Protein AF-A0A7V9G9J0-F1 (afdb_monomer_lite)

Foldseek 3Di:
DPDPDPPVQDQPDWDADPVPRDTATDRPPPQLLQQPLVVPDPLQVSLCQQANPVRCDHPVNVCVVVVHDDDHDDDPCSCCRVPNNSSVSNVVSNVVSCCVPCPPVDDDDDPVVVVVVVVVPDDD

Secondary structure (DSSP, 8-state):
-PPP------BS--EE-TTT--EE--B----TTGGGTTS---HHHHHHHHS-TTSS-SHHHHHHHTTPPP-----HHHHTGGG--HHHHHHHHHHHHHHHHHGGG-----HHHHHHHHHHT---

pLDDT: mean 70.72, std 18.37, range [29.69, 96.62]

Structure (mmCIF, N/CA/C/O backbone):
data_AF-A0A7V9G9J0-F1
#
_entry.id   AF-A0A7V9G9J0-F1
#
loop_
_atom_site.group_PDB
_atom_site.id
_atom_site.type_symbol
_atom_site.label_atom_id
_atom_site.label_alt_id
_atom_site.label_comp_id
_atom_site.label_asym_id
_atom_site.label_entity_id
_atom_site.label_seq_id
_atom_site.pdbx_PDB_ins_code
_atom_site.Cartn_x
_atom_site.Cartn_y
_atom_site.Cartn_z
_atom_site.occupancy
_atom_site.B_iso_or_equiv
_atom_site.auth_seq_id
_atom_site.auth_comp_id
_atom_site.auth_asym_id
_atom_site.auth_atom_id
_atom_site.pdbx_PDB_model_num
ATOM 1 N N . MET A 1 1 ? 8.121 -31.893 -2.215 1.00 34.81 1 MET A N 1
ATOM 2 C CA . MET A 1 1 ? 7.355 -30.990 -1.332 1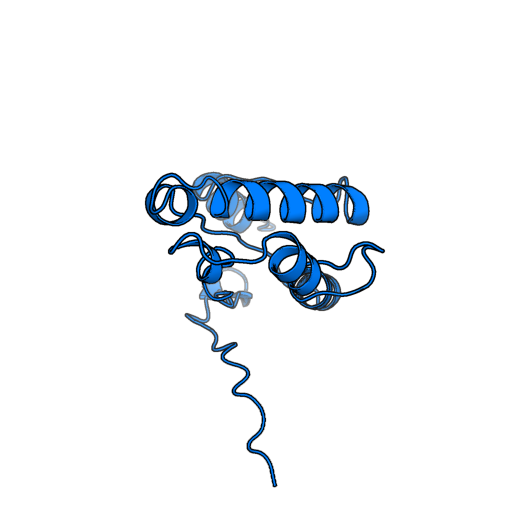.00 34.81 1 MET A CA 1
ATOM 3 C C . MET A 1 1 ? 8.109 -29.680 -1.241 1.00 34.81 1 MET A C 1
ATOM 5 O O . MET A 1 1 ? 9.146 -29.626 -0.596 1.00 34.81 1 MET A O 1
ATOM 9 N N . THR A 1 2 ? 7.653 -28.665 -1.963 1.00 32.53 2 THR A N 1
ATOM 10 C CA . THR A 1 2 ? 8.190 -27.306 -1.870 1.00 32.53 2 THR A CA 1
ATOM 11 C C . THR A 1 2 ? 7.836 -26.773 -0.485 1.00 32.53 2 THR A C 1
ATOM 13 O O . THR A 1 2 ? 6.677 -26.876 -0.083 1.00 32.53 2 THR A O 1
ATOM 16 N N . ALA A 1 3 ? 8.819 -26.277 0.270 1.00 29.69 3 ALA A N 1
ATOM 17 C CA . ALA A 1 3 ? 8.540 -25.608 1.537 1.00 29.69 3 ALA A CA 1
ATOM 18 C C . ALA A 1 3 ? 7.491 -24.510 1.285 1.00 29.69 3 ALA A C 1
ATOM 20 O O . ALA A 1 3 ? 7.609 -23.816 0.268 1.00 29.69 3 ALA A O 1
ATOM 21 N N . PRO A 1 4 ? 6.462 -24.357 2.141 1.00 33.38 4 PRO A N 1
ATOM 22 C CA . PRO A 1 4 ? 5.554 -23.230 2.005 1.00 33.38 4 PRO A CA 1
ATOM 23 C C . PRO A 1 4 ? 6.412 -21.967 2.015 1.00 33.38 4 PRO A C 1
ATOM 25 O O . PRO A 1 4 ? 7.277 -21.819 2.885 1.00 33.38 4 PRO A O 1
ATOM 28 N N . ALA A 1 5 ? 6.230 -21.112 1.002 1.00 36.12 5 ALA A N 1
ATOM 29 C CA . ALA A 1 5 ? 6.849 -19.796 0.971 1.00 36.12 5 ALA A CA 1
ATOM 30 C C . ALA A 1 5 ? 6.653 -19.194 2.361 1.00 36.12 5 ALA A C 1
ATOM 32 O O . ALA A 1 5 ? 5.522 -19.180 2.852 1.00 36.12 5 ALA A O 1
ATOM 33 N N . ARG A 1 6 ? 7.756 -18.834 3.032 1.00 35.62 6 ARG A N 1
ATOM 34 C CA . ARG A 1 6 ? 7.695 -18.244 4.366 1.00 35.62 6 ARG A CA 1
ATOM 35 C C . ARG A 1 6 ? 6.813 -17.023 4.243 1.00 35.62 6 ARG A C 1
ATOM 37 O O . ARG A 1 6 ? 7.228 -15.997 3.718 1.00 35.62 6 ARG A O 1
ATOM 44 N N . ASP A 1 7 ? 5.591 -17.169 4.707 1.00 43.47 7 ASP A N 1
ATOM 45 C CA . ASP A 1 7 ? 4.711 -16.060 4.932 1.00 43.47 7 ASP A CA 1
ATOM 46 C C . ASP A 1 7 ? 5.309 -15.322 6.131 1.00 43.47 7 ASP A C 1
ATOM 48 O O . ASP A 1 7 ? 4.979 -15.609 7.279 1.00 43.47 7 ASP A O 1
ATOM 52 N N . GLN A 1 8 ? 6.306 -14.464 5.878 1.00 40.72 8 GLN A N 1
ATOM 53 C CA . GLN A 1 8 ? 7.033 -13.674 6.881 1.00 40.72 8 GLN A CA 1
ATOM 54 C C . GLN A 1 8 ? 6.138 -12.579 7.481 1.00 40.72 8 GLN A C 1
ATOM 56 O O . GLN A 1 8 ? 6.588 -11.496 7.824 1.00 40.72 8 GLN A O 1
ATOM 61 N N . ARG A 1 9 ? 4.843 -12.847 7.638 1.00 53.03 9 ARG A N 1
ATOM 62 C CA . ARG A 1 9 ? 3.897 -11.976 8.325 1.00 53.03 9 ARG A CA 1
ATOM 63 C C . ARG A 1 9 ? 3.948 -12.288 9.814 1.00 53.03 9 ARG A C 1
ATOM 65 O O . ARG A 1 9 ? 2.966 -12.741 10.400 1.00 53.03 9 ARG A O 1
ATOM 72 N N . THR A 1 10 ? 5.115 -12.088 10.417 1.00 44.09 10 THR A N 1
ATOM 73 C CA . THR A 1 10 ? 5.256 -12.174 11.869 1.00 44.09 10 THR A CA 1
ATOM 74 C C . THR A 1 10 ? 4.702 -10.877 12.462 1.00 44.09 10 THR A C 1
ATOM 76 O O . THR A 1 10 ? 5.167 -9.804 12.083 1.00 44.09 10 THR A O 1
ATOM 79 N N . PRO A 1 11 ? 3.710 -10.939 13.366 1.00 53.34 11 PRO A N 1
ATOM 80 C CA . PRO A 1 11 ? 3.402 -9.843 14.280 1.00 53.34 11 PRO A CA 1
ATOM 81 C C . PRO A 1 11 ? 4.690 -9.231 14.832 1.00 53.34 11 PRO A C 1
ATOM 83 O O . PRO A 1 11 ? 5.451 -9.958 15.469 1.00 53.34 11 PRO A O 1
ATOM 86 N N . GLU A 1 12 ? 4.953 -7.939 14.625 1.00 48.00 12 GLU A N 1
ATOM 87 C CA . GLU A 1 12 ? 6.135 -7.342 15.261 1.00 48.00 12 GLU A CA 1
ATOM 88 C C . GLU A 1 12 ? 5.942 -7.322 16.779 1.00 48.00 12 GLU A C 1
ATOM 90 O O . GLU A 1 12 ? 6.778 -7.817 17.531 1.00 48.00 12 GLU A O 1
ATOM 95 N N . ILE A 1 13 ? 4.804 -6.788 17.236 1.00 51.28 13 ILE A N 1
ATOM 96 C CA . ILE A 1 13 ? 4.460 -6.639 18.654 1.00 51.28 13 ILE A CA 1
ATOM 97 C C . ILE A 1 13 ? 2.934 -6.688 18.800 1.00 51.28 13 ILE A C 1
ATOM 99 O O . ILE A 1 13 ? 2.212 -5.974 18.115 1.00 51.28 13 ILE A O 1
ATOM 103 N N . ARG A 1 14 ? 2.397 -7.494 19.721 1.00 51.31 14 ARG A N 1
ATOM 104 C CA . ARG A 1 14 ? 0.968 -7.430 20.069 1.00 51.31 14 ARG A CA 1
ATOM 105 C C . ARG A 1 14 ? 0.751 -6.271 21.043 1.00 51.31 14 ARG A C 1
ATOM 107 O O . ARG A 1 14 ? 1.147 -6.367 22.200 1.00 51.31 14 ARG A O 1
ATOM 114 N N . TYR A 1 15 ? 0.103 -5.200 20.599 1.00 53.34 15 TYR A N 1
ATOM 115 C CA . TYR A 1 15 ? -0.300 -4.103 21.475 1.00 53.34 15 TYR A CA 1
ATOM 116 C C . TYR A 1 15 ? -1.657 -4.427 22.080 1.00 53.34 15 TYR A C 1
ATOM 118 O O . TYR A 1 15 ? -2.630 -4.661 21.366 1.00 53.34 15 TYR A O 1
ATOM 126 N N . GLN A 1 16 ? -1.730 -4.433 23.402 1.00 49.78 16 GLN A N 1
ATOM 127 C CA . GLN A 1 16 ? -2.987 -4.537 24.123 1.00 49.78 16 GLN A CA 1
ATOM 128 C C . GLN A 1 16 ? -3.252 -3.191 24.781 1.00 49.78 16 GLN A C 1
ATOM 130 O O . GLN A 1 16 ? -2.420 -2.719 25.549 1.00 49.78 16 GLN A O 1
ATOM 135 N N . ASP A 1 17 ? -4.387 -2.567 24.468 1.00 54.22 17 ASP A N 1
ATOM 136 C CA . ASP A 1 17 ? -4.842 -1.381 25.189 1.00 54.22 17 ASP A CA 1
ATOM 137 C C . ASP A 1 17 ? -5.274 -1.817 26.602 1.00 54.22 17 ASP A C 1
ATOM 139 O O . ASP A 1 17 ? -6.315 -2.478 26.738 1.00 54.22 17 ASP A O 1
ATOM 143 N N . PRO A 1 18 ? -4.511 -1.469 27.659 1.00 46.00 18 PRO A N 1
ATOM 144 C CA . PRO A 1 18 ? -4.804 -1.912 29.018 1.00 46.00 18 PRO A CA 1
ATOM 145 C C . PRO A 1 18 ? -6.114 -1.326 29.558 1.00 46.00 18 PRO A C 1
ATOM 147 O O . PRO A 1 18 ? -6.622 -1.813 30.563 1.00 46.00 18 PRO A O 1
ATOM 150 N N . ARG A 1 19 ? -6.683 -0.301 28.907 1.00 45.72 19 ARG A N 1
ATOM 151 C CA . ARG A 1 19 ? -7.932 0.346 29.328 1.00 45.72 19 ARG A CA 1
ATOM 152 C C . ARG A 1 19 ? -9.170 -0.212 28.629 1.00 45.72 19 ARG A C 1
ATOM 154 O O . ARG A 1 19 ? -10.268 -0.018 29.138 1.00 45.72 19 ARG A O 1
ATOM 161 N N . ARG A 1 20 ? -9.031 -0.863 27.466 1.00 53.00 20 ARG A N 1
ATOM 162 C CA . ARG A 1 20 ? -10.186 -1.212 26.604 1.00 53.00 20 ARG A CA 1
ATOM 163 C C . ARG A 1 20 ? -10.190 -2.631 26.052 1.00 53.00 20 ARG A C 1
ATOM 165 O O . ARG A 1 20 ? -11.101 -2.979 25.306 1.00 53.00 20 ARG A O 1
ATOM 172 N N . GLY A 1 21 ? -9.171 -3.440 26.344 1.00 55.28 21 GLY A N 1
ATOM 173 C CA . GLY A 1 21 ? -9.096 -4.829 25.875 1.00 55.28 21 GLY A CA 1
ATOM 174 C C . GLY A 1 21 ? -8.950 -4.981 24.356 1.00 55.28 21 GLY A C 1
ATOM 175 O O . GLY A 1 21 ? -9.007 -6.099 23.847 1.00 55.28 21 GLY A O 1
ATOM 176 N N . ARG A 1 22 ? -8.745 -3.879 23.618 1.00 50.19 22 ARG A N 1
ATOM 177 C CA . ARG A 1 22 ? -8.471 -3.916 22.180 1.00 50.19 22 ARG A CA 1
ATOM 178 C C . ARG A 1 22 ? -7.053 -4.413 21.946 1.00 50.19 22 ARG A C 1
ATOM 180 O O . ARG A 1 22 ? -6.112 -3.979 22.610 1.00 50.19 22 ARG A O 1
ATOM 187 N N . VAL A 1 23 ? -6.927 -5.332 20.998 1.00 54.62 23 VAL A N 1
ATOM 188 C CA . VAL A 1 23 ? -5.663 -5.944 20.608 1.00 54.62 23 VAL A CA 1
ATOM 189 C C . VAL A 1 23 ? -5.339 -5.487 19.199 1.00 54.62 23 VAL A C 1
ATOM 191 O O . VAL A 1 23 ? -6.087 -5.774 18.267 1.00 54.62 23 VAL A O 1
ATOM 194 N N . TRP A 1 24 ? -4.208 -4.815 19.050 1.00 55.81 24 TRP A N 1
ATOM 195 C CA . TRP A 1 24 ? -3.648 -4.445 17.763 1.00 55.81 24 TRP A CA 1
ATOM 196 C C . TRP A 1 24 ? -2.419 -5.299 17.511 1.00 55.81 24 TRP A C 1
ATOM 198 O O . TRP A 1 24 ? -1.638 -5.603 18.413 1.00 55.81 24 TRP A O 1
ATOM 208 N N . THR A 1 25 ? -2.248 -5.719 16.272 1.00 52.22 25 THR A N 1
ATOM 209 C CA . THR A 1 25 ? -1.040 -6.404 15.841 1.00 52.22 25 THR A CA 1
ATOM 210 C C . THR A 1 25 ? -0.583 -5.708 14.570 1.00 52.22 25 THR A C 1
ATOM 212 O O . THR A 1 25 ? -1.230 -5.887 13.538 1.00 52.22 25 THR A O 1
ATOM 215 N N . PRO A 1 26 ? 0.457 -4.858 14.637 1.00 53.78 26 PRO A N 1
ATOM 216 C CA . PRO A 1 26 ? 1.093 -4.344 13.452 1.00 53.78 26 PRO A CA 1
ATOM 217 C C . PRO A 1 26 ? 1.750 -5.537 12.780 1.00 53.78 26 PRO A C 1
ATOM 219 O O . PRO A 1 26 ? 2.612 -6.223 13.336 1.00 53.78 26 PRO A O 1
ATOM 222 N N . TYR A 1 27 ? 1.274 -5.801 11.579 1.00 51.81 27 TYR A N 1
ATOM 223 C CA . TYR A 1 27 ? 2.009 -6.606 10.639 1.00 51.81 27 TYR A CA 1
ATOM 224 C C . TYR A 1 27 ? 2.895 -5.614 9.911 1.00 51.81 27 TYR A C 1
ATOM 226 O O . TYR A 1 27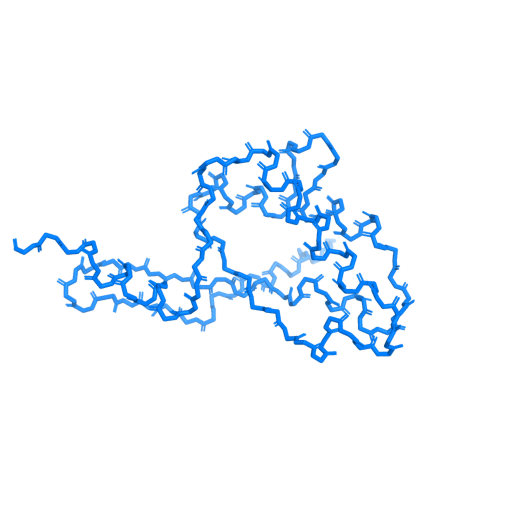 ? 2.385 -4.799 9.140 1.00 51.81 27 TYR A O 1
ATOM 234 N N . ALA A 1 28 ? 4.197 -5.641 10.192 1.00 52.97 28 ALA A N 1
ATOM 235 C CA . ALA A 1 28 ? 5.125 -4.995 9.289 1.00 52.97 28 ALA A CA 1
ATOM 236 C C . ALA A 1 28 ? 4.994 -5.714 7.952 1.00 52.97 28 ALA A C 1
ATOM 238 O O . ALA A 1 28 ? 5.322 -6.890 7.796 1.00 52.97 28 ALA A O 1
ATOM 239 N N . ILE A 1 29 ? 4.411 -5.013 6.992 1.00 55.12 29 ILE A N 1
ATOM 240 C CA . ILE A 1 29 ? 4.658 -5.334 5.603 1.00 55.12 29 ILE A CA 1
ATOM 241 C C . ILE A 1 29 ? 6.122 -4.946 5.425 1.00 55.12 29 ILE A C 1
ATOM 243 O O . ILE A 1 29 ? 6.443 -3.776 5.639 1.00 55.12 29 ILE A O 1
ATOM 247 N N . ASP A 1 30 ? 6.993 -5.916 5.113 1.00 60.50 30 ASP A N 1
ATOM 248 C CA . ASP A 1 30 ? 8.356 -5.627 4.646 1.00 60.50 30 ASP A CA 1
ATOM 249 C C . ASP A 1 30 ? 8.312 -4.387 3.760 1.00 60.50 30 ASP A C 1
ATOM 251 O O . ASP A 1 30 ? 7.426 -4.315 2.899 1.00 60.50 30 ASP A O 1
ATOM 255 N N . ASP A 1 31 ? 9.205 -3.424 4.022 1.00 66.25 31 ASP A N 1
ATOM 256 C CA . ASP A 1 31 ? 9.200 -2.099 3.399 1.00 66.25 31 ASP A CA 1
ATOM 257 C C . ASP A 1 31 ? 8.771 -2.219 1.932 1.00 66.25 31 ASP A C 1
ATOM 259 O O . ASP A 1 31 ? 9.452 -2.851 1.120 1.00 66.25 31 ASP A O 1
ATOM 263 N N . ILE A 1 32 ? 7.594 -1.675 1.597 1.00 70.25 32 ILE A N 1
ATOM 264 C CA . ILE A 1 32 ? 7.000 -1.850 0.264 1.00 70.25 32 ILE A CA 1
ATOM 265 C C . ILE A 1 32 ? 7.907 -1.292 -0.839 1.00 70.25 32 ILE A C 1
ATOM 267 O O . ILE A 1 32 ? 7.742 -1.638 -2.006 1.00 70.25 32 ILE A O 1
ATOM 271 N N . ALA A 1 33 ? 8.863 -0.435 -0.473 1.00 71.06 33 ALA A N 1
ATOM 272 C CA . ALA A 1 33 ? 9.858 0.140 -1.356 1.00 71.06 33 ALA A CA 1
ATOM 273 C C . ALA A 1 33 ? 11.201 -0.618 -1.332 1.00 71.06 33 ALA A C 1
ATOM 275 O O . ALA A 1 33 ? 12.122 -0.209 -2.038 1.00 71.06 33 ALA A O 1
ATOM 276 N N . PHE A 1 34 ? 11.338 -1.735 -0.608 1.00 73.75 34 PHE A N 1
ATOM 277 C CA . PHE A 1 34 ? 12.597 -2.481 -0.492 1.00 73.75 34 PHE A CA 1
ATOM 278 C C . PHE A 1 34 ? 13.160 -2.891 -1.858 1.00 73.75 34 PHE A C 1
ATOM 280 O O . PHE A 1 34 ? 14.332 -2.657 -2.144 1.00 73.75 34 PHE A O 1
ATOM 287 N N . ALA A 1 35 ? 12.313 -3.413 -2.752 1.00 75.25 35 ALA A N 1
ATOM 288 C CA . ALA A 1 35 ? 12.722 -3.774 -4.112 1.00 75.25 35 ALA A CA 1
ATOM 289 C C . ALA A 1 35 ? 13.269 -2.569 -4.905 1.00 75.25 35 ALA A C 1
ATOM 291 O O . ALA A 1 35 ? 14.129 -2.723 -5.770 1.00 75.25 35 ALA A O 1
ATOM 292 N N . THR A 1 36 ? 12.804 -1.358 -4.586 1.00 75.81 36 THR A N 1
ATOM 293 C CA . THR A 1 36 ? 13.173 -0.115 -5.280 1.00 75.81 36 THR A CA 1
ATOM 294 C C . THR A 1 36 ? 14.467 0.522 -4.764 1.00 75.81 36 THR A C 1
ATOM 296 O O . THR A 1 36 ? 15.009 1.405 -5.430 1.00 75.81 36 THR A O 1
ATOM 299 N N . LEU A 1 37 ? 15.014 0.052 -3.631 1.00 73.75 37 LEU A N 1
ATOM 300 C CA . LE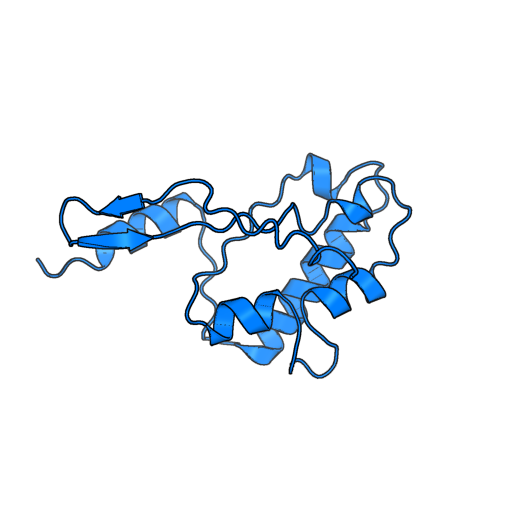U A 1 37 ? 16.195 0.630 -2.970 1.00 73.75 37 LEU A CA 1
ATOM 301 C C . LEU A 1 37 ? 17.417 0.759 -3.886 1.00 73.75 37 LEU A C 1
ATOM 303 O O . LEU A 1 37 ? 18.211 1.692 -3.744 1.00 73.75 37 LEU A O 1
ATOM 307 N N . HIS A 1 38 ? 17.574 -0.175 -4.822 1.00 74.62 38 HIS A N 1
ATOM 308 C CA . HIS A 1 38 ? 18.737 -0.269 -5.704 1.00 74.62 38 HIS A CA 1
ATOM 309 C C . HIS A 1 38 ? 18.450 0.166 -7.145 1.00 74.62 38 HIS A C 1
ATOM 311 O O . HIS A 1 38 ? 19.290 -0.038 -8.016 1.00 74.62 38 HIS A O 1
ATOM 317 N N . GLY A 1 39 ? 17.282 0.757 -7.422 1.00 73.12 39 GLY A N 1
ATOM 318 C CA . GLY A 1 39 ? 16.977 1.281 -8.757 1.00 73.12 39 GLY A CA 1
ATOM 319 C C . GLY A 1 39 ? 16.711 0.228 -9.837 1.00 73.12 39 GLY A C 1
ATOM 320 O O . GLY A 1 39 ? 16.583 0.574 -11.010 1.00 73.12 39 GLY A O 1
ATOM 321 N N . ALA A 1 40 ? 16.646 -1.050 -9.467 1.00 79.94 40 ALA A N 1
ATOM 322 C CA . ALA A 1 40 ? 16.474 -2.169 -10.390 1.00 79.94 40 ALA A CA 1
ATOM 323 C C . ALA A 1 40 ? 15.043 -2.739 -10.385 1.00 79.94 40 ALA A C 1
ATOM 325 O O . ALA A 1 40 ? 14.805 -3.805 -10.950 1.00 79.94 40 ALA A O 1
ATOM 326 N N . ALA A 1 41 ? 14.096 -2.063 -9.728 1.00 83.50 41 ALA A N 1
ATOM 327 C CA . ALA A 1 41 ? 12.729 -2.552 -9.628 1.00 83.50 41 ALA A CA 1
ATOM 328 C C . ALA A 1 41 ? 11.933 -2.289 -10.909 1.00 83.50 41 ALA A C 1
ATOM 330 O O . ALA A 1 41 ? 11.937 -1.183 -11.452 1.00 83.50 41 ALA A O 1
ATOM 331 N N . ASP A 1 42 ? 11.140 -3.281 -11.309 1.00 90.25 42 ASP A N 1
ATOM 332 C CA . ASP A 1 42 ? 9.978 -3.047 -12.160 1.00 90.25 42 ASP A CA 1
ATOM 333 C C . ASP A 1 42 ? 8.847 -2.482 -11.292 1.00 90.25 42 ASP A C 1
ATOM 335 O O . ASP A 1 42 ? 8.088 -3.219 -10.659 1.00 90.25 42 ASP A O 1
ATOM 339 N N . VAL A 1 43 ? 8.756 -1.152 -11.249 1.00 89.56 43 VAL A N 1
ATOM 340 C CA . VAL A 1 43 ? 7.773 -0.434 -10.426 1.00 89.56 43 VAL A CA 1
ATOM 341 C C . VAL A 1 43 ? 6.342 -0.889 -10.717 1.00 89.56 43 VAL A C 1
ATOM 343 O O . VAL A 1 43 ? 5.548 -0.990 -9.784 1.00 89.56 43 VAL A O 1
ATOM 346 N N . ALA A 1 44 ? 5.994 -1.180 -11.975 1.00 92.38 44 ALA A N 1
ATOM 347 C CA . ALA A 1 44 ? 4.637 -1.594 -12.324 1.00 92.38 44 ALA A CA 1
ATOM 348 C C . ALA A 1 44 ? 4.310 -2.956 -11.704 1.00 92.38 44 ALA A C 1
ATOM 350 O O . ALA A 1 44 ? 3.276 -3.109 -11.054 1.00 92.38 44 ALA A O 1
ATOM 351 N N . ARG A 1 45 ? 5.237 -3.911 -11.822 1.00 92.62 45 ARG A N 1
ATOM 352 C CA . ARG A 1 45 ? 5.107 -5.239 -11.219 1.00 92.62 45 ARG A CA 1
ATOM 353 C C . ARG A 1 45 ? 5.003 -5.179 -9.693 1.00 92.62 45 ARG A C 1
ATOM 355 O O . ARG A 1 45 ? 4.169 -5.874 -9.115 1.00 92.62 45 ARG A O 1
ATOM 362 N N . GLU A 1 46 ? 5.821 -4.352 -9.042 1.00 91.19 46 GLU A N 1
ATOM 363 C CA . GLU A 1 46 ? 5.777 -4.192 -7.581 1.00 91.19 46 GLU A CA 1
ATOM 364 C C . GLU A 1 46 ? 4.447 -3.580 -7.115 1.00 91.19 46 GLU A C 1
ATOM 366 O O . GLU A 1 46 ? 3.833 -4.055 -6.159 1.00 91.19 46 GLU A O 1
ATOM 371 N N . VAL A 1 47 ? 3.949 -2.562 -7.823 1.00 92.25 47 VAL A N 1
ATOM 372 C CA . VAL A 1 47 ? 2.632 -1.972 -7.547 1.00 92.25 47 VAL A CA 1
ATOM 373 C C . VAL A 1 47 ? 1.523 -3.008 -7.725 1.00 92.25 47 VAL A C 1
ATOM 375 O O . VAL A 1 47 ? 0.641 -3.090 -6.871 1.00 92.25 47 VAL A O 1
ATOM 378 N N . ASP A 1 48 ? 1.550 -3.799 -8.798 1.00 94.56 48 ASP A N 1
ATOM 379 C CA . ASP A 1 48 ? 0.518 -4.800 -9.084 1.00 94.56 48 ASP A CA 1
ATOM 380 C C . ASP A 1 48 ? 0.453 -5.887 -7.997 1.00 94.56 48 ASP A C 1
ATOM 382 O O . ASP A 1 48 ? -0.638 -6.349 -7.652 1.00 94.56 48 ASP A O 1
ATOM 386 N N . ALA A 1 49 ? 1.592 -6.240 -7.390 1.00 90.50 49 ALA A N 1
ATOM 387 C CA . ALA A 1 49 ? 1.644 -7.153 -6.247 1.00 90.50 49 ALA A CA 1
ATOM 388 C C . ALA A 1 49 ? 1.000 -6.560 -4.975 1.00 90.50 49 ALA A C 1
ATOM 390 O O . ALA A 1 49 ? 0.403 -7.284 -4.166 1.00 90.50 49 ALA A O 1
ATOM 391 N N . LEU A 1 50 ? 1.095 -5.241 -4.783 1.00 89.69 50 LEU A N 1
ATOM 392 C CA . LEU A 1 50 ? 0.455 -4.539 -3.667 1.00 89.69 50 LEU A CA 1
ATOM 393 C C . LEU A 1 50 ? -1.049 -4.371 -3.894 1.00 89.69 50 LEU A C 1
ATOM 395 O O . LEU A 1 50 ? -1.845 -4.623 -2.985 1.00 89.69 50 LEU A O 1
ATOM 399 N N . ILE A 1 51 ? -1.428 -3.955 -5.099 1.00 93.06 51 ILE A N 1
ATOM 400 C CA . ILE A 1 51 ? -2.802 -3.711 -5.523 1.00 93.06 51 ILE A CA 1
ATOM 401 C C . ILE A 1 51 ? -2.881 -3.800 -7.048 1.00 93.06 51 ILE A C 1
ATOM 403 O O . ILE A 1 51 ? -2.354 -2.953 -7.759 1.00 93.06 51 ILE A O 1
ATOM 407 N N . SER A 1 52 ? -3.572 -4.817 -7.548 1.00 95.94 52 SER A N 1
ATOM 408 C CA . SER A 1 52 ? -3.767 -5.097 -8.979 1.00 95.94 52 SER A CA 1
ATOM 409 C C . SER A 1 52 ? -4.423 -3.938 -9.760 1.00 95.94 52 SER A C 1
ATOM 411 O O . SER A 1 52 ? -5.106 -3.097 -9.165 1.00 95.94 52 SER A O 1
ATOM 413 N N . PRO A 1 53 ? -4.243 -3.860 -11.096 1.00 95.94 53 PRO A N 1
ATOM 414 C CA . PRO A 1 53 ? -4.791 -2.772 -11.917 1.00 95.94 53 PRO A CA 1
ATOM 415 C C . PRO A 1 53 ? -6.322 -2.659 -11.901 1.00 95.94 53 PRO A C 1
ATOM 417 O O . PRO A 1 53 ? -6.859 -1.552 -11.987 1.00 95.94 53 PRO A O 1
ATOM 420 N N . ASP A 1 54 ? -7.018 -3.792 -11.774 1.00 96.62 54 ASP A N 1
ATOM 421 C CA . ASP A 1 54 ? -8.479 -3.876 -11.636 1.00 96.62 54 ASP A CA 1
ATOM 422 C C . ASP A 1 54 ? -8.964 -3.576 -10.207 1.00 96.62 54 ASP A C 1
ATOM 424 O O . ASP A 1 54 ? -10.166 -3.510 -9.948 1.00 96.62 54 ASP A O 1
ATOM 428 N N . LEU A 1 55 ? -8.020 -3.337 -9.290 1.00 95.44 55 LEU A N 1
ATOM 429 C CA . LEU A 1 55 ? -8.234 -3.047 -7.882 1.00 95.44 55 LEU A CA 1
ATOM 430 C C . LEU A 1 55 ? -8.882 -4.208 -7.112 1.00 95.44 55 LEU A C 1
ATOM 432 O O . LEU A 1 55 ? -9.358 -3.979 -6.003 1.00 95.44 55 LEU A O 1
ATOM 436 N N . ALA A 1 56 ? -8.951 -5.424 -7.655 1.00 95.31 56 ALA A N 1
ATOM 437 C CA . ALA A 1 56 ? -9.674 -6.536 -7.035 1.00 95.31 56 ALA A CA 1
ATOM 438 C C . ALA A 1 56 ? -8.805 -7.354 -6.072 1.00 95.31 56 ALA A C 1
ATOM 440 O O . ALA A 1 56 ? -9.306 -7.900 -5.091 1.00 95.31 56 ALA A O 1
ATOM 441 N N . THR A 1 57 ? -7.503 -7.431 -6.344 1.00 94.88 57 THR A N 1
ATOM 442 C CA . THR A 1 57 ? -6.544 -8.281 -5.624 1.00 94.88 57 THR A CA 1
ATOM 443 C C . THR A 1 57 ? -5.257 -7.531 -5.269 1.00 94.88 57 THR A C 1
ATOM 445 O O . THR A 1 57 ? -5.044 -6.396 -5.700 1.00 94.88 57 THR A O 1
ATOM 448 N N . GLY A 1 58 ? -4.394 -8.159 -4.471 1.00 91.44 58 GLY A N 1
ATOM 449 C CA . GLY A 1 58 ? -3.111 -7.611 -4.023 1.00 91.44 58 GLY A CA 1
ATOM 450 C C . GLY A 1 58 ? -2.960 -7.700 -2.508 1.00 91.44 58 GLY A C 1
ATOM 451 O O . GLY A 1 58 ? -3.945 -7.892 -1.790 1.00 91.44 58 GLY A O 1
ATOM 452 N N . ARG A 1 59 ? -1.726 -7.573 -2.009 1.00 87.25 59 ARG A N 1
ATOM 453 C CA . ARG A 1 59 ? -1.427 -7.695 -0.568 1.00 87.25 59 ARG A CA 1
ATOM 454 C C . ARG A 1 59 ? -2.240 -6.710 0.279 1.00 87.25 59 ARG A C 1
ATOM 456 O O . ARG A 1 59 ? -2.857 -7.116 1.257 1.00 87.25 59 ARG A O 1
ATOM 463 N N . LEU A 1 60 ? -2.307 -5.446 -0.144 1.00 86.81 60 LEU A N 1
ATOM 464 C CA . LEU A 1 60 ? -3.009 -4.390 0.594 1.00 86.81 60 LEU A CA 1
ATOM 465 C C . LEU A 1 60 ? -4.526 -4.587 0.570 1.00 86.81 60 LEU A C 1
ATOM 467 O O . LEU A 1 60 ? -5.201 -4.291 1.551 1.00 86.81 60 LEU A O 1
ATOM 471 N N . ILE A 1 61 ? -5.055 -5.129 -0.532 1.00 90.06 61 ILE A N 1
ATOM 472 C CA . ILE A 1 61 ? -6.471 -5.492 -0.628 1.00 90.06 61 ILE A CA 1
ATOM 473 C C . ILE A 1 61 ? -6.781 -6.633 0.332 1.00 90.06 61 ILE A C 1
ATOM 475 O O . ILE A 1 61 ? -7.706 -6.520 1.127 1.00 90.06 61 ILE A O 1
ATOM 479 N N . ALA A 1 62 ? -5.983 -7.701 0.315 1.00 88.88 62 ALA A N 1
ATOM 480 C CA . ALA A 1 62 ? -6.188 -8.843 1.197 1.00 88.88 62 ALA A CA 1
ATOM 481 C C . ALA A 1 62 ? -6.179 -8.438 2.682 1.00 88.88 62 ALA A C 1
ATOM 483 O O . ALA A 1 62 ? -7.019 -8.904 3.449 1.00 88.88 62 ALA A O 1
ATOM 484 N N . ASP A 1 63 ? -5.274 -7.542 3.081 1.00 83.19 63 ASP A N 1
ATOM 485 C CA . ASP A 1 63 ? -5.206 -7.051 4.457 1.00 83.19 63 ASP A CA 1
ATOM 486 C C . ASP A 1 63 ? -6.402 -6.154 4.822 1.00 83.19 63 ASP A C 1
ATOM 488 O O . ASP A 1 63 ? -6.995 -6.331 5.889 1.00 83.19 63 ASP A O 1
ATOM 492 N N . ALA A 1 64 ? -6.812 -5.250 3.928 1.00 83.69 64 ALA A N 1
ATOM 493 C CA . ALA A 1 64 ? -7.981 -4.401 4.150 1.00 83.69 64 ALA A CA 1
ATOM 494 C C . ALA A 1 64 ? -9.294 -5.204 4.219 1.00 83.69 64 ALA A C 1
ATOM 496 O O . ALA A 1 64 ? -10.112 -4.964 5.108 1.00 83.69 64 ALA A O 1
ATOM 497 N N . GLU A 1 65 ? -9.497 -6.179 3.325 1.00 86.56 65 GLU A N 1
ATOM 498 C CA . GLU A 1 65 ? -10.691 -7.043 3.332 1.00 86.56 65 GLU A CA 1
ATOM 499 C C . GLU A 1 65 ? -10.716 -7.990 4.546 1.00 86.56 65 GLU A C 1
ATOM 501 O O . GLU A 1 65 ? -11.786 -8.364 5.019 1.00 86.56 65 GLU A O 1
ATOM 506 N N . ALA A 1 66 ? -9.553 -8.322 5.119 1.00 81.94 66 ALA A N 1
ATOM 507 C CA . ALA A 1 66 ? -9.452 -9.042 6.389 1.00 81.94 66 ALA A CA 1
ATOM 508 C C . ALA A 1 66 ? -9.729 -8.158 7.626 1.00 81.94 66 ALA A C 1
ATOM 510 O O . ALA A 1 66 ? -9.568 -8.621 8.756 1.00 81.94 66 ALA A O 1
ATOM 511 N N . GLY A 1 67 ? -10.114 -6.890 7.436 1.00 75.44 67 GLY A N 1
ATOM 512 C CA . GLY A 1 67 ? -10.416 -5.949 8.516 1.00 75.44 67 GLY A CA 1
ATOM 513 C C . GLY A 1 67 ? -9.182 -5.426 9.256 1.00 75.44 67 GLY A C 1
ATOM 514 O O . GLY A 1 67 ? -9.308 -4.952 10.385 1.00 75.44 67 GLY A O 1
ATOM 515 N N . ARG A 1 68 ? -7.986 -5.524 8.659 1.00 74.81 68 ARG A N 1
ATOM 516 C CA . ARG A 1 68 ? -6.743 -5.033 9.269 1.00 74.81 68 ARG A CA 1
ATOM 517 C C . ARG A 1 68 ? -6.563 -3.544 8.997 1.00 74.81 68 ARG A C 1
ATOM 519 O O . ARG A 1 68 ? -6.863 -3.053 7.910 1.00 74.81 68 ARG A O 1
ATOM 526 N N . THR A 1 69 ? -6.005 -2.832 9.972 1.00 72.62 69 THR A N 1
ATOM 527 C CA . THR A 1 69 ? -5.527 -1.463 9.760 1.00 72.62 69 THR A CA 1
ATOM 528 C C . THR A 1 69 ? -4.263 -1.501 8.912 1.00 72.62 69 THR A C 1
ATOM 530 O O . THR A 1 69 ? -3.294 -2.167 9.274 1.00 72.62 69 THR A O 1
ATOM 533 N N . LEU A 1 70 ? -4.263 -0.765 7.803 1.00 73.56 70 LEU A N 1
ATOM 534 C CA . LEU A 1 70 ? -3.067 -0.549 6.996 1.00 73.56 70 LEU A CA 1
ATOM 535 C C . LEU A 1 70 ? -2.318 0.669 7.536 1.00 73.56 70 LEU A C 1
ATOM 537 O O . LEU A 1 70 ? -2.870 1.767 7.565 1.00 73.56 70 LEU A O 1
ATOM 541 N N . ALA A 1 71 ? -1.067 0.476 7.941 1.00 71.56 71 ALA A N 1
ATOM 542 C CA . ALA A 1 71 ? -0.166 1.551 8.329 1.00 71.56 71 ALA A CA 1
ATOM 543 C C . ALA A 1 71 ? 1.081 1.485 7.446 1.00 71.56 71 ALA A C 1
ATOM 545 O O . ALA A 1 71 ? 1.732 0.445 7.364 1.00 71.56 71 ALA A O 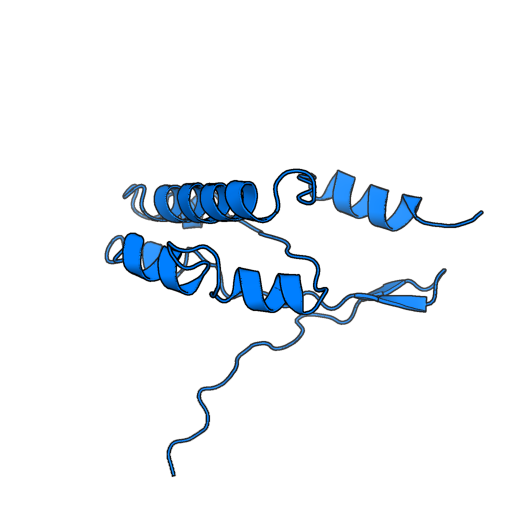1
ATOM 546 N N . PHE A 1 72 ? 1.403 2.591 6.778 1.00 70.56 72 PHE A N 1
ATOM 547 C CA . PHE A 1 72 ? 2.590 2.697 5.936 1.00 70.56 72 PHE A CA 1
ATOM 548 C C . PHE A 1 72 ? 3.618 3.566 6.644 1.00 70.56 72 PHE A C 1
ATOM 550 O O . PHE A 1 72 ? 3.378 4.751 6.875 1.00 70.56 72 PHE A O 1
ATOM 557 N N . VAL A 1 73 ? 4.769 2.983 6.967 1.00 69.12 73 VAL A N 1
ATOM 558 C CA . VAL A 1 73 ? 5.941 3.738 7.409 1.00 69.12 73 VAL A CA 1
ATOM 559 C C . VAL A 1 73 ? 6.879 3.830 6.222 1.00 69.12 73 VAL A C 1
ATOM 561 O O . VAL A 1 73 ? 7.350 2.822 5.707 1.00 69.12 73 VAL A O 1
ATOM 564 N N . LEU A 1 74 ? 7.095 5.052 5.756 1.00 69.06 74 LEU A N 1
ATOM 565 C CA . LEU A 1 74 ? 7.898 5.334 4.581 1.00 69.06 74 LEU A CA 1
ATOM 566 C C . LEU A 1 74 ? 9.086 6.194 4.997 1.00 69.06 74 LEU A C 1
ATOM 568 O O . LEU A 1 74 ? 8.922 7.349 5.393 1.00 69.06 74 LEU A O 1
ATOM 572 N N . HIS A 1 75 ? 10.291 5.639 4.904 1.00 72.19 75 HIS A N 1
ATOM 573 C CA . HIS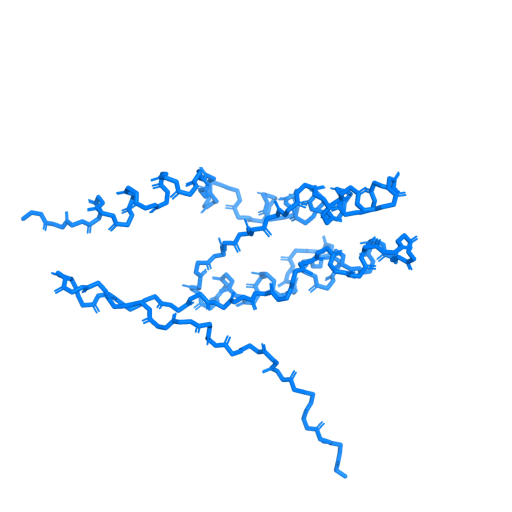 A 1 75 ? 11.512 6.386 5.178 1.00 72.19 75 HIS A CA 1
ATOM 574 C C . HIS A 1 75 ? 11.931 7.161 3.930 1.00 72.19 75 HIS A C 1
ATOM 576 O O . HIS A 1 75 ? 12.108 6.586 2.855 1.00 72.19 75 HIS A O 1
ATOM 582 N N . THR A 1 76 ? 12.128 8.474 4.068 1.00 72.69 76 THR A N 1
ATOM 583 C CA . THR A 1 76 ? 12.549 9.345 2.957 1.00 72.69 76 THR A CA 1
ATOM 584 C C . THR A 1 76 ? 13.850 8.867 2.313 1.00 72.69 76 THR A C 1
ATOM 586 O O . THR A 1 76 ? 13.981 8.936 1.096 1.00 72.69 76 THR A O 1
ATOM 589 N N . GLN A 1 77 ? 14.778 8.324 3.108 1.00 73.69 77 GLN A N 1
ATOM 590 C CA . GLN A 1 77 ? 16.021 7.717 2.625 1.00 73.69 77 GLN A CA 1
ATOM 591 C C . GLN A 1 77 ? 15.768 6.474 1.762 1.00 73.69 77 GLN A C 1
ATOM 593 O O . GLN A 1 77 ? 16.364 6.361 0.698 1.00 73.69 77 GLN A O 1
ATOM 598 N N . THR A 1 78 ? 14.863 5.581 2.177 1.00 70.94 78 THR A N 1
ATOM 599 C CA . THR A 1 78 ? 14.496 4.381 1.408 1.00 70.94 78 THR A CA 1
ATOM 600 C C . THR A 1 78 ? 13.827 4.764 0.090 1.00 70.94 78 THR A C 1
ATOM 602 O O . THR A 1 78 ? 14.228 4.304 -0.975 1.00 70.94 78 THR A O 1
ATOM 605 N N . ILE A 1 79 ? 12.844 5.664 0.141 1.00 74.12 79 ILE A N 1
ATOM 606 C CA . ILE A 1 79 ? 12.070 6.081 -1.035 1.00 74.12 79 ILE A CA 1
ATOM 607 C C . ILE A 1 79 ? 12.920 6.822 -2.069 1.00 74.12 79 ILE A C 1
ATOM 609 O O . ILE A 1 79 ? 12.699 6.669 -3.273 1.00 74.12 79 ILE A O 1
ATOM 613 N N . ASN A 1 80 ? 13.881 7.620 -1.603 1.00 76.31 80 ASN A N 1
ATOM 614 C CA . ASN A 1 80 ? 14.804 8.364 -2.455 1.00 76.31 80 ASN A CA 1
ATOM 615 C C . ASN A 1 80 ? 16.129 7.627 -2.682 1.00 76.31 80 ASN A C 1
ATOM 617 O O . ASN A 1 80 ? 17.050 8.218 -3.246 1.00 76.31 80 ASN A O 1
ATOM 621 N N . SER A 1 81 ? 16.258 6.371 -2.246 1.00 70.62 81 SER A N 1
ATOM 622 C CA . SER A 1 81 ? 17.521 5.640 -2.328 1.00 70.62 81 SER A CA 1
ATOM 623 C C . SER A 1 81 ? 18.045 5.629 -3.768 1.00 70.62 81 SER A C 1
ATOM 625 O O . SER A 1 81 ? 17.305 5.384 -4.725 1.00 70.62 81 SER A O 1
ATOM 627 N N . ASN A 1 82 ? 19.328 5.963 -3.927 1.00 75.06 82 ASN A N 1
ATOM 628 C CA . ASN A 1 82 ? 20.004 6.127 -5.219 1.00 75.06 82 ASN A CA 1
ATOM 629 C C . ASN A 1 82 ? 19.370 7.157 -6.180 1.00 75.06 82 ASN A C 1
ATOM 631 O O . ASN A 1 82 ? 19.677 7.146 -7.368 1.00 75.06 82 ASN A O 1
ATOM 635 N N . ASN A 1 83 ? 18.507 8.058 -5.691 1.00 78.56 83 ASN A N 1
ATOM 636 C CA . ASN A 1 83 ? 17.862 9.132 -6.460 1.00 78.56 83 ASN A CA 1
ATOM 637 C C . ASN A 1 83 ? 17.118 8.664 -7.726 1.00 78.56 83 ASN A C 1
ATOM 639 O O . ASN A 1 83 ? 16.927 9.437 -8.662 1.00 78.56 83 ASN A O 1
ATOM 643 N N . THR A 1 84 ? 16.669 7.408 -7.770 1.00 83.50 84 THR A N 1
ATOM 644 C CA . THR A 1 84 ? 16.001 6.848 -8.959 1.00 83.50 84 THR A CA 1
ATOM 645 C C . THR A 1 84 ? 14.532 7.250 -9.074 1.00 83.50 84 THR A C 1
ATOM 647 O O . THR A 1 84 ? 13.928 7.109 -10.134 1.00 83.50 84 THR A O 1
ATOM 650 N N . GLY A 1 85 ? 13.930 7.713 -7.974 1.00 85.25 85 GLY A N 1
ATOM 651 C CA . GLY A 1 85 ? 12.507 8.050 -7.891 1.00 85.25 85 GLY A CA 1
ATOM 652 C C . GLY A 1 85 ? 11.563 6.841 -7.906 1.00 85.25 85 GLY A C 1
ATOM 653 O O . GLY A 1 85 ? 10.351 7.027 -7.788 1.00 85.25 85 GLY A O 1
ATOM 654 N N . GLN A 1 86 ? 12.080 5.611 -8.009 1.00 88.56 86 GLN A N 1
ATOM 655 C CA . GLN A 1 86 ? 11.264 4.395 -8.107 1.00 88.56 86 GLN A CA 1
ATOM 656 C C . GLN A 1 86 ? 10.442 4.135 -6.841 1.00 88.56 86 GLN A C 1
ATOM 658 O O . GLN A 1 86 ? 9.259 3.814 -6.947 1.00 88.56 86 GLN A O 1
ATOM 663 N N . GLY A 1 87 ? 11.020 4.345 -5.653 1.00 86.38 87 GLY A N 1
ATOM 664 C CA . GLY A 1 87 ? 10.290 4.205 -4.389 1.00 86.38 87 GLY A CA 1
ATOM 665 C C . GLY A 1 87 ? 9.122 5.184 -4.284 1.00 86.38 87 GLY A C 1
ATOM 666 O O . GLY A 1 87 ? 8.027 4.818 -3.857 1.00 86.38 87 GLY A O 1
ATOM 667 N N . MET A 1 88 ? 9.312 6.418 -4.765 1.00 87.06 88 MET A N 1
ATOM 668 C CA . MET A 1 88 ? 8.257 7.434 -4.770 1.00 87.06 88 MET A CA 1
ATOM 669 C C . MET A 1 88 ? 7.172 7.103 -5.797 1.00 87.06 88 MET A C 1
ATOM 671 O O . MET A 1 88 ? 5.984 7.265 -5.518 1.00 87.06 88 MET A O 1
ATOM 675 N N . ALA A 1 89 ? 7.566 6.616 -6.977 1.00 89.19 89 ALA A N 1
ATOM 676 C CA . ALA A 1 89 ? 6.635 6.180 -8.012 1.00 89.19 89 ALA A CA 1
ATOM 677 C C . ALA A 1 89 ? 5.751 5.023 -7.519 1.00 89.19 89 ALA A C 1
ATOM 679 O O . ALA A 1 89 ? 4.529 5.085 -7.673 1.00 89.19 89 ALA A O 1
ATOM 680 N N . LEU A 1 90 ? 6.349 4.029 -6.855 1.00 89.50 90 LEU A N 1
ATOM 681 C CA . LEU A 1 90 ? 5.641 2.910 -6.236 1.00 89.50 90 LEU A CA 1
ATOM 682 C C . LEU A 1 90 ? 4.648 3.397 -5.176 1.00 89.50 90 LEU A C 1
ATOM 684 O O . LEU A 1 90 ? 3.457 3.090 -5.263 1.00 89.50 90 LEU A O 1
ATOM 688 N N . ALA A 1 91 ? 5.110 4.198 -4.209 1.00 86.19 91 ALA A N 1
ATOM 689 C CA . ALA A 1 91 ? 4.268 4.691 -3.119 1.00 86.19 91 ALA A CA 1
ATOM 690 C C . ALA A 1 91 ? 3.088 5.526 -3.641 1.00 86.19 91 ALA A C 1
ATOM 692 O O . ALA A 1 91 ? 1.945 5.343 -3.208 1.00 86.19 91 ALA A O 1
ATOM 693 N N . ARG A 1 92 ? 3.345 6.409 -4.615 1.00 88.38 92 ARG A N 1
ATOM 694 C CA . ARG A 1 92 ? 2.325 7.258 -5.241 1.00 88.38 92 ARG A CA 1
ATOM 695 C C . ARG A 1 92 ? 1.269 6.432 -5.964 1.00 88.38 92 ARG A C 1
ATOM 697 O O . ARG A 1 92 ? 0.078 6.706 -5.820 1.00 88.38 92 ARG A O 1
ATOM 704 N N . GLU A 1 93 ? 1.685 5.442 -6.743 1.00 93.69 93 GLU A N 1
ATOM 705 C CA . GLU A 1 93 ? 0.764 4.643 -7.545 1.00 93.69 93 GLU A CA 1
ATOM 706 C C . GLU A 1 93 ? -0.065 3.677 -6.685 1.00 93.69 93 GLU A C 1
ATOM 708 O O . GLU A 1 93 ? -1.288 3.616 -6.847 1.00 93.69 93 GLU A O 1
ATOM 713 N N . ALA A 1 94 ? 0.554 2.993 -5.718 1.00 89.75 94 ALA A N 1
ATOM 714 C CA . ALA A 1 94 ? -0.167 2.146 -4.767 1.00 89.75 94 ALA A CA 1
ATOM 715 C C . ALA A 1 94 ? -1.207 2.963 -3.978 1.00 89.75 94 ALA A C 1
ATOM 717 O O . ALA A 1 94 ? -2.374 2.575 -3.880 1.00 89.75 94 ALA A O 1
ATOM 718 N N . THR A 1 95 ? -0.817 4.156 -3.513 1.00 87.62 95 THR A N 1
ATOM 719 C CA . THR A 1 95 ? -1.717 5.108 -2.846 1.00 87.62 95 THR A CA 1
ATOM 720 C C . THR A 1 95 ? -2.870 5.532 -3.753 1.00 87.62 95 THR A C 1
ATOM 722 O O . THR A 1 95 ? -4.029 5.500 -3.340 1.00 87.62 95 THR A O 1
ATOM 725 N N . ARG A 1 96 ? -2.591 5.883 -5.015 1.00 91.81 96 ARG A N 1
ATOM 726 C CA . ARG A 1 96 ? -3.624 6.265 -5.989 1.00 91.81 96 ARG A CA 1
ATOM 727 C C . ARG A 1 96 ? -4.655 5.152 -6.177 1.00 91.81 96 ARG A C 1
ATOM 729 O O . ARG A 1 96 ? -5.854 5.430 -6.212 1.00 91.81 96 ARG A O 1
ATOM 736 N N . ARG A 1 97 ? -4.211 3.899 -6.296 1.00 93.69 97 ARG A N 1
ATOM 737 C CA . ARG A 1 97 ? -5.094 2.735 -6.462 1.00 93.69 97 ARG A CA 1
ATOM 738 C C . ARG A 1 97 ? -5.926 2.468 -5.203 1.00 93.69 97 ARG A C 1
ATOM 740 O O . ARG A 1 97 ? -7.132 2.252 -5.322 1.00 93.69 97 ARG A O 1
ATOM 747 N N . LEU A 1 98 ? -5.334 2.586 -4.011 1.00 89.25 98 LEU A N 1
ATOM 748 C CA . LEU A 1 98 ? -6.071 2.499 -2.746 1.00 89.25 98 LEU A CA 1
ATOM 749 C C . LEU A 1 98 ? -7.153 3.577 -2.651 1.00 89.25 98 LEU A C 1
ATOM 751 O O . LEU A 1 98 ? -8.299 3.261 -2.334 1.00 89.25 98 LEU A O 1
ATOM 755 N N . VAL A 1 99 ? -6.823 4.831 -2.976 1.00 89.38 99 VAL A N 1
ATOM 756 C CA . VAL A 1 99 ? -7.787 5.944 -2.987 1.00 89.38 99 VAL A CA 1
ATOM 757 C C 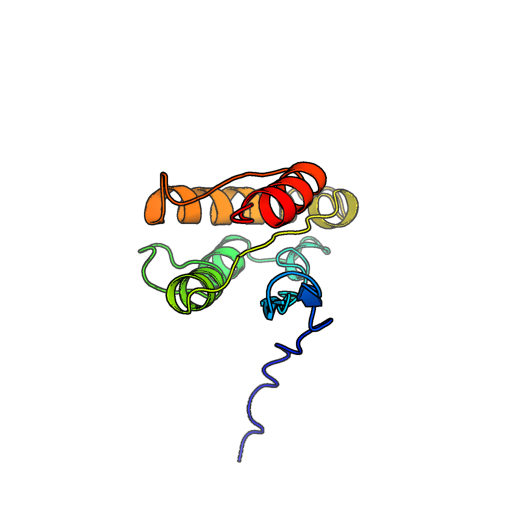. VAL A 1 99 ? -8.916 5.681 -3.977 1.00 89.38 99 VAL A C 1
ATOM 759 O O . VAL A 1 99 ? -10.074 5.921 -3.650 1.00 89.38 99 VAL A O 1
ATOM 762 N N . ARG A 1 100 ? -8.625 5.132 -5.161 1.00 93.38 100 ARG A N 1
ATOM 763 C CA . ARG A 1 100 ? -9.669 4.768 -6.131 1.00 93.38 100 ARG A CA 1
ATOM 764 C C . ARG A 1 100 ? -10.607 3.677 -5.613 1.00 93.38 100 ARG A C 1
ATOM 766 O O . ARG A 1 100 ? -11.801 3.762 -5.879 1.00 93.38 100 ARG A O 1
ATOM 773 N N . ARG A 1 101 ? -10.090 2.670 -4.903 1.00 91.94 101 ARG A N 1
ATOM 774 C CA . ARG A 1 101 ? -10.902 1.551 -4.398 1.00 91.94 101 ARG A CA 1
ATOM 775 C C . ARG A 1 101 ? -11.697 1.914 -3.148 1.00 91.94 101 ARG A C 1
ATOM 777 O O . ARG A 1 101 ? -12.894 1.658 -3.081 1.00 91.94 101 ARG A O 1
ATOM 784 N N . TYR A 1 102 ? -11.026 2.465 -2.144 1.00 87.94 102 TYR A N 1
ATOM 785 C CA . TYR A 1 102 ? -11.600 2.664 -0.814 1.00 87.94 102 TYR A CA 1
ATOM 786 C C . TYR A 1 102 ? -12.109 4.092 -0.592 1.00 87.94 102 TYR A C 1
ATOM 788 O O . TYR A 1 102 ? -12.961 4.307 0.273 1.00 87.94 102 TYR A O 1
ATOM 796 N N . GLY A 1 103 ? -11.651 5.062 -1.390 1.00 82.50 103 GLY A N 1
ATOM 797 C CA . GLY A 1 103 ? -12.135 6.440 -1.377 1.00 82.50 103 GLY A CA 1
ATOM 798 C C . GLY A 1 103 ? -12.168 7.032 0.027 1.00 82.50 103 GLY A C 1
ATOM 799 O O . GLY A 1 103 ? -11.161 7.068 0.730 1.00 82.50 103 GLY A O 1
ATOM 800 N N . LYS A 1 104 ? -13.366 7.446 0.449 1.00 74.06 104 LYS A N 1
ATOM 801 C CA . LYS A 1 104 ? -13.627 8.074 1.754 1.00 74.06 104 LYS A CA 1
ATOM 802 C C . LYS A 1 104 ? -13.408 7.153 2.963 1.00 74.06 104 LYS A C 1
ATOM 804 O O . LYS A 1 104 ? -13.455 7.636 4.085 1.00 74.06 104 LYS A O 1
ATOM 809 N N . ARG A 1 105 ? -13.200 5.845 2.761 1.00 71.69 105 ARG A N 1
ATOM 810 C CA . ARG A 1 105 ? -12.864 4.905 3.846 1.00 71.69 105 ARG A CA 1
ATOM 811 C C . ARG A 1 105 ? -11.396 4.991 4.268 1.00 71.69 105 ARG A C 1
ATOM 813 O O . ARG A 1 105 ? -11.048 4.429 5.299 1.00 71.69 105 ARG A O 1
ATOM 820 N N . LEU A 1 106 ? -10.543 5.649 3.480 1.00 72.56 106 LEU A N 1
ATOM 821 C CA . LEU A 1 106 ? -9.155 5.888 3.859 1.00 72.56 106 LEU A CA 1
ATOM 822 C C . LEU A 1 106 ? -9.066 7.112 4.762 1.00 72.56 106 LEU A C 1
ATOM 824 O O . LEU A 1 106 ? -9.469 8.207 4.373 1.00 72.56 106 LEU A O 1
ATOM 828 N N . VAL A 1 107 ? -8.481 6.916 5.937 1.00 69.19 107 VAL A N 1
ATOM 829 C CA . VAL A 1 107 ? -8.118 7.996 6.851 1.00 69.19 107 VAL A CA 1
ATOM 830 C C . VAL A 1 107 ? -6.607 8.152 6.786 1.00 69.19 107 VAL A C 1
ATOM 832 O O . VAL A 1 107 ? -5.865 7.221 7.094 1.00 69.19 107 VAL A O 1
ATOM 835 N N . TRP A 1 108 ? -6.159 9.325 6.350 1.00 69.81 108 TRP A N 1
ATOM 836 C CA . TRP A 1 108 ? -4.753 9.706 6.408 1.00 69.81 108 TRP A CA 1
ATOM 837 C C . TRP A 1 108 ? -4.523 10.428 7.723 1.00 69.81 108 TRP A C 1
ATOM 839 O O . TRP A 1 108 ? -5.198 11.412 8.007 1.00 69.81 108 TRP A O 1
ATOM 849 N N . CYS A 1 109 ? -3.589 9.921 8.513 1.00 65.81 109 CYS A N 1
ATOM 850 C CA . CYS A 1 109 ? -3.223 10.497 9.793 1.00 65.81 109 CYS A CA 1
ATOM 851 C C . CYS A 1 109 ? -1.703 10.459 9.947 1.00 65.81 109 CYS A C 1
ATOM 853 O O . CYS A 1 109 ? -1.020 9.538 9.491 1.00 65.81 109 CYS A O 1
ATOM 855 N N . THR A 1 110 ? -1.165 11.485 10.587 1.00 65.38 110 THR A N 1
ATOM 856 C CA . THR A 1 110 ? 0.179 11.473 11.152 1.00 65.38 110 THR A CA 1
ATOM 857 C C . THR A 1 110 ? 0.269 10.409 12.250 1.00 65.38 110 THR A C 1
ATOM 859 O O . THR A 1 110 ? -0.750 10.039 12.838 1.00 65.38 110 THR A O 1
ATOM 862 N N . PRO A 1 111 ? 1.477 9.939 12.609 1.00 64.88 111 PRO A N 1
ATOM 863 C CA . PRO A 1 111 ? 1.639 9.045 13.754 1.00 64.88 111 PRO A CA 1
ATOM 864 C C . PRO A 1 111 ? 1.016 9.600 15.046 1.00 64.88 111 PRO A C 1
ATOM 866 O O . PRO A 1 111 ? 0.406 8.853 15.804 1.00 64.88 111 PRO A O 1
ATOM 869 N N . SER A 1 112 ? 1.112 10.913 15.283 1.00 63.12 112 SER A N 1
ATOM 870 C CA . SER A 1 112 ? 0.497 11.571 16.442 1.00 63.12 112 SER A CA 1
ATOM 871 C C . SER A 1 112 ? -1.032 11.539 16.398 1.00 63.12 112 SER A C 1
ATOM 873 O O . SER A 1 112 ? -1.653 11.268 17.422 1.00 63.12 112 SER A O 1
ATOM 875 N N . GLU A 1 113 ? -1.637 11.771 15.232 1.00 64.75 113 GLU A N 1
ATOM 876 C CA . GLU A 1 113 ? -3.089 11.660 15.037 1.00 64.75 113 GLU A CA 1
ATOM 877 C C . GLU A 1 113 ? -3.562 10.213 15.176 1.00 64.75 113 GLU A C 1
ATOM 879 O O . GLU A 1 113 ? -4.562 9.975 15.842 1.00 64.75 113 GLU A O 1
ATOM 884 N N . LEU A 1 114 ? -2.814 9.237 14.651 1.00 67.06 114 LEU A N 1
ATOM 885 C CA . LEU A 1 114 ? -3.110 7.816 14.838 1.00 67.06 114 LEU A CA 1
ATOM 886 C C . LEU A 1 114 ? -3.113 7.438 16.327 1.00 67.06 114 LEU A C 1
ATOM 888 O O . LEU A 1 114 ? -4.029 6.764 16.801 1.00 67.06 114 LEU A O 1
ATOM 892 N N . CYS A 1 115 ? -2.108 7.898 17.079 1.00 62.91 115 CYS A N 1
ATOM 893 C CA . CYS A 1 115 ? -2.050 7.712 18.527 1.00 62.91 115 CYS A CA 1
ATOM 894 C C . CYS A 1 115 ? -3.233 8.401 19.228 1.00 62.91 115 CYS A C 1
ATOM 896 O O . CYS A 1 115 ? -3.860 7.802 20.100 1.00 62.91 115 CYS A O 1
ATOM 898 N N . ALA A 1 116 ? -3.578 9.631 18.838 1.00 63.97 116 ALA A N 1
ATOM 899 C CA . ALA A 1 116 ? -4.698 10.372 19.411 1.00 63.97 116 ALA A CA 1
ATOM 900 C C . ALA A 1 116 ? -6.059 9.710 19.125 1.00 63.97 116 ALA A C 1
ATOM 902 O O . ALA A 1 116 ? -6.866 9.594 20.043 1.00 63.97 116 ALA A O 1
ATOM 903 N N . ASP A 1 117 ? -6.299 9.202 17.916 1.00 59.50 117 ASP A N 1
ATOM 904 C CA . ASP A 1 117 ? -7.538 8.504 17.534 1.00 59.50 117 ASP A CA 1
ATOM 905 C C . ASP A 1 117 ? -7.684 7.147 18.234 1.00 59.50 117 ASP A C 1
ATOM 907 O O . ASP A 1 117 ? -8.769 6.773 18.709 1.00 59.50 117 ASP A O 1
ATOM 911 N N . ALA A 1 118 ? -6.571 6.423 18.389 1.00 58.00 118 ALA A N 1
ATOM 912 C CA . ALA A 1 118 ? -6.524 5.236 19.236 1.00 58.00 118 ALA A CA 1
ATOM 913 C C . ALA A 1 118 ? -6.917 5.581 20.686 1.00 58.00 118 ALA A C 1
ATOM 915 O O . ALA A 1 118 ? -7.609 4.805 21.353 1.00 58.00 118 ALA A O 1
ATOM 916 N N . HIS A 1 119 ? -6.568 6.778 21.165 1.00 45.00 119 HIS A N 1
ATOM 917 C CA . HIS A 1 119 ? -7.004 7.286 22.464 1.00 45.00 119 HIS A CA 1
ATOM 918 C C . HIS A 1 119 ? -8.436 7.865 22.469 1.00 45.00 119 HIS A C 1
ATOM 920 O O . HIS A 1 119 ? -9.088 7.768 23.507 1.00 45.00 119 HIS A O 1
ATOM 926 N N . ALA A 1 120 ? -8.968 8.377 21.355 1.00 39.00 120 ALA A N 1
ATOM 927 C CA . ALA A 1 120 ? -10.272 9.051 21.275 1.00 39.00 120 ALA A CA 1
ATOM 928 C C . ALA A 1 120 ? -11.475 8.098 21.184 1.00 39.00 120 ALA A C 1
ATOM 930 O O . ALA A 1 120 ? -12.556 8.424 21.659 1.00 39.00 120 ALA A O 1
ATOM 931 N N . THR A 1 121 ? -11.306 6.881 20.659 1.00 42.03 121 THR A N 1
ATOM 932 C CA . THR A 1 121 ? -12.392 5.876 20.584 1.00 42.03 121 THR A CA 1
ATOM 933 C C . THR A 1 121 ? -12.715 5.179 21.924 1.00 42.03 121 THR A C 1
ATOM 935 O O . THR A 1 121 ? -13.217 4.051 21.942 1.00 42.03 121 THR A O 1
ATOM 938 N N . ALA A 1 122 ? -12.447 5.840 23.059 1.00 35.66 122 ALA A N 1
ATOM 939 C CA . ALA A 1 122 ? -13.020 5.471 24.356 1.00 35.66 122 ALA A CA 1
ATOM 940 C C . ALA A 1 122 ? -14.471 5.916 24.385 1.00 35.66 122 ALA A C 1
ATOM 942 O O . ALA A 1 122 ? -14.710 7.110 24.218 1.00 35.66 122 ALA A O 1
ATOM 943 N N . PRO A 1 123 ? -15.421 5.050 24.746 1.00 36.72 123 PRO A N 1
ATOM 944 C CA . PRO A 1 123 ? -16.497 5.551 25.575 1.00 36.72 123 PRO A CA 1
ATOM 945 C C . PRO A 1 123 ? -15.889 5.985 26.922 1.00 36.72 123 PRO A C 1
ATOM 947 O O . PRO A 1 123 ? -15.122 5.229 27.527 1.00 36.72 123 PRO A O 1
ATOM 950 N N . THR A 1 124 ? -16.163 7.227 27.325 1.00 43.03 124 THR A N 1
ATOM 951 C CA . THR A 1 124 ? -16.044 7.682 28.721 1.00 43.03 124 THR A CA 1
ATOM 952 C C . THR A 1 124 ? -16.992 6.908 29.615 1.00 43.03 124 THR A C 1
ATOM 954 O O . THR A 1 124 ? -18.137 6.687 29.155 1.00 43.03 124 THR A O 1
#

Radius of gyration: 16.33 Å; chains: 1; bounding box: 36×43×42 Å

Sequence (124 aa):
MTAPARDQRTPEIRYQDPRRGRVWTPYAIDDIAFATLHGAADVAREVDALISPDLATGRLIADAEAGRTLAFVLHTQTINSNNTGQGMALAREATRRLVRRYGKRLVWCTPSELCADAHATAPT